Protein AF-A0A318D920-F1 (afdb_monomer)

Radius of gyration: 12.76 Å; Cα contacts (8 Å, |Δi|>4): 15; chains: 1; bounding box: 24×24×32 Å

Mean predicted aligned error: 6.31 Å

Structure (mmCIF, N/CA/C/O backbone):
data_AF-A0A318D920-F1
#
_entry.id   AF-A0A318D920-F1
#
loop_
_atom_site.group_PDB
_atom_site.id
_atom_site.type_symbol
_atom_site.label_atom_id
_atom_site.label_alt_id
_atom_site.label_comp_id
_atom_site.label_asym_id
_atom_site.label_entity_id
_atom_site.label_seq_id
_atom_site.pdbx_PDB_ins_code
_atom_site.Cartn_x
_atom_site.Cartn_y
_atom_site.Cartn_z
_atom_site.occupancy
_atom_site.B_iso_or_equiv
_atom_site.auth_seq_id
_atom_site.auth_comp_id
_atom_site.auth_asym_id
_atom_site.auth_atom_id
_atom_site.pdbx_PDB_model_num
ATOM 1 N N . ALA A 1 1 ? 11.453 -3.365 16.767 1.00 47.25 1 ALA A N 1
ATOM 2 C CA . ALA A 1 1 ? 10.900 -2.015 16.548 1.00 47.25 1 ALA A CA 1
ATOM 3 C C . ALA A 1 1 ? 10.471 -1.946 15.091 1.00 47.25 1 ALA A C 1
ATOM 5 O O . ALA A 1 1 ? 11.330 -2.094 14.233 1.00 47.25 1 ALA A O 1
ATOM 6 N N . GLN A 1 2 ? 9.169 -1.876 14.804 1.00 55.44 2 GLN A N 1
ATOM 7 C CA . GLN A 1 2 ? 8.697 -1.789 13.419 1.00 55.44 2 GLN A CA 1
ATOM 8 C C . GLN A 1 2 ? 9.132 -0.440 12.838 1.00 55.44 2 GLN A C 1
ATOM 10 O O . GLN A 1 2 ? 8.986 0.597 13.483 1.00 55.44 2 GLN A O 1
ATOM 15 N N . GLY A 1 3 ? 9.814 -0.530 11.697 1.00 64.25 3 GLY A N 1
ATOM 16 C CA . GLY A 1 3 ? 10.800 0.431 11.224 1.00 64.25 3 GLY A CA 1
ATOM 17 C C . GLY A 1 3 ? 10.212 1.757 10.766 1.00 64.25 3 GLY A C 1
ATOM 18 O O . GLY A 1 3 ? 9.210 1.814 10.058 1.00 64.25 3 GLY A O 1
ATOM 19 N N . THR A 1 4 ? 10.888 2.838 11.130 1.00 71.62 4 THR A N 1
ATOM 20 C CA . THR A 1 4 ? 10.717 4.137 10.489 1.00 71.62 4 THR A CA 1
ATOM 21 C C . THR A 1 4 ? 11.237 4.024 9.056 1.00 71.62 4 THR A C 1
ATOM 23 O O . THR A 1 4 ? 12.425 3.786 8.857 1.00 71.62 4 THR A O 1
ATOM 26 N N . VAL A 1 5 ? 10.367 4.185 8.060 1.00 71.00 5 VAL A N 1
ATOM 27 C CA . VAL A 1 5 ? 10.756 4.202 6.639 1.00 71.00 5 VAL A CA 1
ATOM 28 C C . VAL A 1 5 ? 10.915 5.647 6.183 1.00 71.00 5 VAL A C 1
ATOM 30 O O . VAL A 1 5 ? 10.073 6.499 6.494 1.00 71.00 5 VAL A O 1
ATOM 33 N N . LYS A 1 6 ? 11.983 5.954 5.441 1.00 81.50 6 LYS A N 1
ATOM 34 C CA . LYS A 1 6 ? 12.157 7.295 4.868 1.00 81.50 6 LYS A CA 1
ATOM 35 C C . LYS A 1 6 ? 11.245 7.458 3.653 1.00 81.50 6 LYS A C 1
ATOM 37 O O . LYS A 1 6 ? 11.156 6.577 2.805 1.00 81.50 6 LYS A O 1
ATOM 42 N N . LEU A 1 7 ? 10.634 8.634 3.493 1.00 75.69 7 LEU A N 1
ATOM 43 C CA . LEU A 1 7 ? 9.804 8.933 2.312 1.00 75.69 7 LEU A CA 1
ATOM 44 C C . LEU A 1 7 ? 10.569 8.770 0.986 1.00 75.69 7 LEU A C 1
ATOM 46 O O . LEU A 1 7 ? 9.971 8.414 -0.025 1.00 75.69 7 LEU A O 1
ATOM 50 N N . SER A 1 8 ? 11.887 8.991 0.994 1.00 79.81 8 SER A N 1
ATOM 51 C CA . SER A 1 8 ? 12.754 8.760 -0.166 1.00 79.81 8 SER A CA 1
ATOM 52 C C . SER A 1 8 ? 12.853 7.285 -0.562 1.00 79.81 8 SER A C 1
ATOM 54 O O . SER A 1 8 ? 13.008 6.992 -1.740 1.00 79.81 8 SER A O 1
ATOM 56 N N . GLU A 1 9 ? 12.748 6.357 0.392 1.00 83.62 9 GLU A N 1
ATOM 57 C CA . GLU A 1 9 ? 12.768 4.913 0.118 1.00 83.62 9 GLU A CA 1
ATOM 58 C C . GLU A 1 9 ? 11.447 4.463 -0.510 1.00 83.62 9 GLU A C 1
ATOM 60 O O . GLU A 1 9 ? 11.451 3.687 -1.461 1.00 83.62 9 GLU A O 1
ATOM 65 N N . LEU A 1 10 ? 10.319 5.035 -0.070 1.00 78.75 10 LEU A N 1
ATOM 66 C CA . LEU A 1 10 ? 9.013 4.789 -0.694 1.00 78.75 10 LE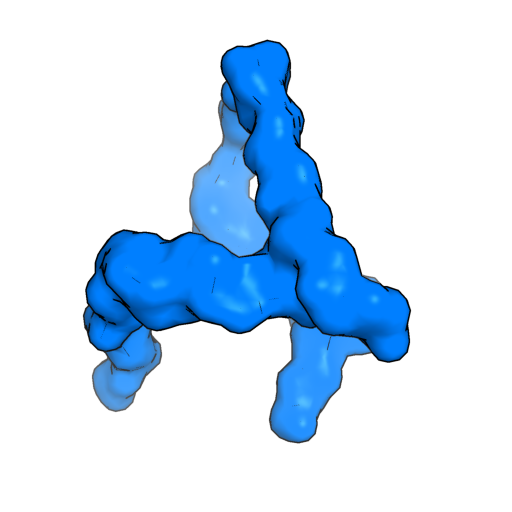U A CA 1
ATOM 67 C C . LEU A 1 10 ? 8.958 5.274 -2.149 1.00 78.75 10 LEU A C 1
ATOM 69 O O . LEU A 1 10 ? 8.277 4.672 -2.974 1.00 78.75 10 LEU A O 1
ATOM 73 N N . ALA A 1 11 ? 9.683 6.346 -2.483 1.00 79.62 11 ALA A N 1
ATOM 74 C CA . ALA A 1 11 ? 9.784 6.836 -3.857 1.00 79.62 11 ALA A CA 1
ATOM 75 C C . ALA A 1 11 ? 10.562 5.879 -4.782 1.00 79.62 11 ALA A C 1
ATOM 77 O O . ALA A 1 11 ? 10.427 5.973 -6.000 1.00 79.62 11 ALA A O 1
ATOM 78 N N . GLY A 1 12 ? 11.354 4.963 -4.214 1.00 84.25 12 GLY A N 1
ATOM 79 C CA . GLY A 1 12 ? 12.067 3.919 -4.949 1.00 84.25 12 GLY A CA 1
ATOM 80 C C . GLY A 1 12 ? 11.221 2.683 -5.265 1.00 84.25 12 GLY A C 1
ATOM 81 O O . GLY A 1 12 ? 11.711 1.783 -5.944 1.00 84.25 12 GLY A O 1
ATOM 82 N N . ILE A 1 13 ? 9.969 2.611 -4.793 1.00 85.69 13 ILE A N 1
ATOM 83 C CA . ILE A 1 13 ? 9.082 1.478 -5.070 1.00 85.69 13 ILE A CA 1
ATOM 84 C C . ILE A 1 13 ? 8.673 1.502 -6.549 1.00 85.69 13 ILE A C 1
ATOM 86 O O . ILE A 1 13 ? 8.024 2.435 -7.031 1.00 85.69 13 ILE A O 1
ATOM 90 N N . VAL A 1 14 ? 9.021 0.429 -7.256 1.00 89.44 14 VAL A N 1
ATOM 91 C CA . VAL A 1 14 ? 8.702 0.213 -8.669 1.00 89.44 14 VAL A CA 1
ATOM 92 C C . VAL A 1 14 ? 7.934 -1.091 -8.859 1.00 89.44 14 VAL A C 1
ATOM 94 O O . VAL A 1 14 ? 8.095 -2.041 -8.094 1.00 89.44 14 VAL A O 1
ATOM 97 N N . GLY A 1 15 ? 7.085 -1.137 -9.883 1.00 88.00 15 GLY A N 1
ATOM 98 C CA . GLY A 1 15 ? 6.369 -2.348 -10.273 1.00 88.00 15 GLY A CA 1
ATOM 99 C C . GLY A 1 15 ? 7.253 -3.363 -11.019 1.00 88.00 15 GLY A C 1
ATOM 100 O O . GLY A 1 15 ? 8.424 -3.088 -11.291 1.00 88.00 15 GLY A O 1
ATOM 101 N N . PRO A 1 16 ? 6.683 -4.509 -11.441 1.00 88.31 16 PRO A N 1
ATOM 102 C CA . PRO A 1 16 ? 7.409 -5.609 -12.098 1.00 88.31 16 PRO A CA 1
ATOM 103 C C . PRO A 1 16 ? 8.210 -5.224 -13.353 1.00 88.31 16 PRO A C 1
ATOM 105 O O . PRO A 1 16 ? 9.148 -5.919 -13.727 1.00 88.31 16 PRO A O 1
ATOM 108 N N . HIS A 1 17 ? 7.865 -4.107 -13.996 1.00 92.31 17 HIS A N 1
ATOM 109 C CA . HIS A 1 17 ? 8.543 -3.583 -15.187 1.00 92.31 17 HIS A CA 1
ATOM 110 C C . HIS A 1 17 ? 9.445 -2.373 -14.896 1.00 92.31 17 HIS A C 1
ATOM 112 O O . HIS A 1 17 ? 9.693 -1.570 -15.791 1.00 92.31 17 HIS A O 1
ATOM 118 N N . GLN A 1 18 ? 9.885 -2.195 -13.644 1.00 89.19 18 GLN A N 1
ATOM 119 C CA . GLN A 1 18 ? 10.637 -1.020 -1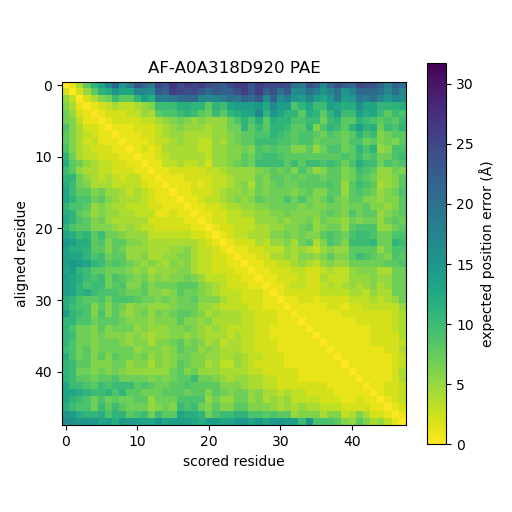3.173 1.00 89.19 18 GLN A CA 1
ATOM 120 C C . GLN A 1 18 ? 9.927 0.325 -13.397 1.00 89.19 18 GLN A C 1
ATOM 122 O O . GLN A 1 18 ? 10.547 1.387 -13.403 1.00 89.19 18 GLN A O 1
ATOM 127 N N . GLN A 1 19 ? 8.606 0.297 -13.559 1.00 88.62 19 GLN A N 1
ATOM 128 C CA . GLN A 1 19 ? 7.809 1.509 -13.687 1.00 88.62 19 GLN A CA 1
ATOM 129 C C . GLN A 1 19 ? 7.436 2.040 -12.298 1.00 88.62 19 GLN A C 1
ATOM 131 O O . GLN A 1 19 ? 7.092 1.237 -11.425 1.00 88.62 19 GLN A O 1
ATOM 136 N N . PRO A 1 20 ? 7.471 3.367 -12.075 1.00 85.25 20 PRO A N 1
ATOM 137 C CA . PRO A 1 20 ? 7.064 3.950 -10.803 1.00 85.25 20 PRO A CA 1
ATOM 138 C C . PRO A 1 20 ? 5.634 3.557 -10.432 1.00 85.2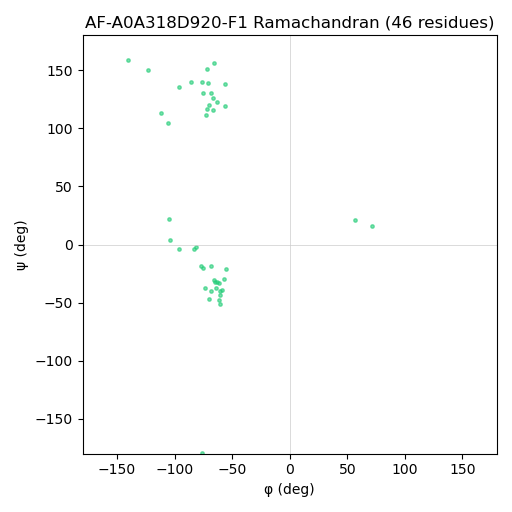5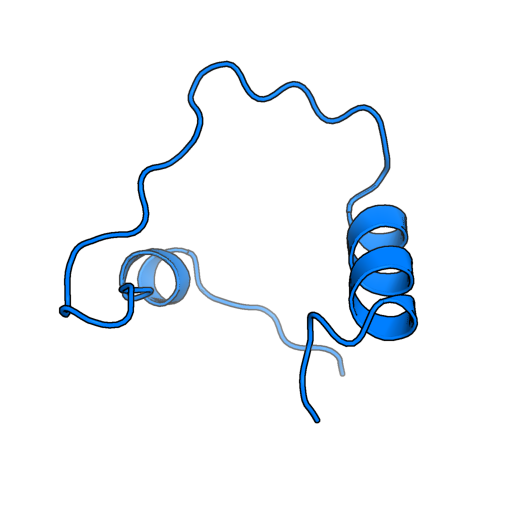 20 PRO A C 1
ATOM 140 O O . PRO A 1 20 ? 4.730 3.598 -11.272 1.00 85.25 20 PRO A O 1
ATOM 143 N N . VAL A 1 21 ? 5.407 3.228 -9.160 1.00 85.69 21 VAL A N 1
ATOM 144 C CA . VAL A 1 21 ? 4.046 3.011 -8.660 1.00 85.69 21 VAL A CA 1
ATOM 145 C C . VAL A 1 21 ? 3.329 4.359 -8.582 1.00 85.69 21 VAL A C 1
ATOM 147 O O . VAL A 1 21 ? 3.726 5.260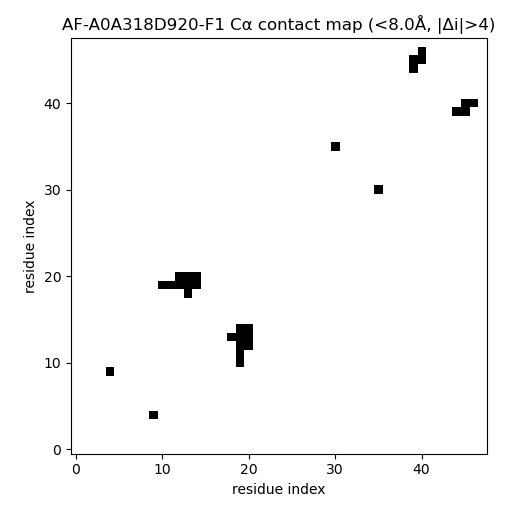 -7.841 1.00 85.69 21 VAL A O 1
ATOM 150 N N . MET A 1 22 ? 2.262 4.518 -9.368 1.00 85.38 22 MET A N 1
ATOM 151 C CA . MET A 1 22 ? 1.483 5.753 -9.369 1.00 85.38 22 MET A CA 1
ATOM 152 C C . MET A 1 22 ? 0.727 5.921 -8.053 1.00 85.38 22 MET A C 1
ATOM 154 O O . MET A 1 22 ? -0.007 5.038 -7.615 1.00 85.38 22 MET A O 1
ATOM 158 N N . ARG A 1 23 ? 0.856 7.104 -7.450 1.00 81.62 23 ARG A N 1
ATOM 159 C CA . ARG A 1 23 ? 0.055 7.481 -6.284 1.00 81.62 23 ARG A CA 1
ATOM 160 C C . ARG A 1 23 ? -1.363 7.825 -6.727 1.00 81.62 23 ARG A C 1
ATOM 162 O O . ARG A 1 23 ? -1.560 8.662 -7.614 1.00 81.62 23 ARG A O 1
ATOM 169 N N . ASP A 1 24 ? -2.348 7.236 -6.061 1.00 87.06 24 ASP A N 1
ATOM 170 C CA . ASP A 1 24 ? -3.725 7.696 -6.182 1.00 87.06 24 ASP A CA 1
ATOM 171 C C . ASP A 1 24 ? -3.880 9.035 -5.444 1.00 87.06 24 ASP A C 1
ATOM 173 O O . ASP A 1 24 ? -3.775 9.128 -4.222 1.00 87.06 24 ASP A O 1
ATOM 177 N N . ARG A 1 25 ? -4.092 10.096 -6.227 1.00 87.06 25 ARG A N 1
ATOM 178 C CA . ARG A 1 25 ? -4.217 11.487 -5.766 1.00 87.06 25 ARG A CA 1
ATOM 179 C C . ARG A 1 25 ? -5.571 11.761 -5.116 1.00 87.06 25 ARG A C 1
ATOM 181 O O . ARG A 1 25 ? -5.699 12.737 -4.384 1.00 87.06 25 ARG A O 1
ATOM 188 N N . TYR A 1 26 ? -6.567 10.927 -5.398 1.00 90.69 26 TYR A N 1
ATOM 189 C CA . TYR A 1 26 ? -7.923 11.058 -4.872 1.00 90.69 26 TYR A CA 1
ATOM 190 C C . TYR A 1 26 ? -8.203 10.060 -3.751 1.00 90.69 26 TYR A C 1
ATOM 192 O O . TYR A 1 26 ? -9.318 10.027 -3.227 1.00 90.69 26 TYR A O 1
ATOM 200 N N . PHE A 1 27 ? -7.189 9.287 -3.353 1.00 88.06 27 PHE A N 1
ATOM 201 C CA . PHE A 1 27 ? -7.291 8.341 -2.261 1.00 88.06 27 PHE A CA 1
ATOM 202 C C . PHE A 1 27 ? -7.741 9.046 -0.979 1.00 88.06 27 PHE A C 1
ATOM 204 O O . PHE A 1 27 ? -7.071 9.943 -0.461 1.00 88.06 27 PHE A O 1
ATOM 211 N N . ARG A 1 28 ? -8.887 8.614 -0.454 1.00 91.50 28 ARG A N 1
ATOM 212 C CA . ARG A 1 28 ? -9.390 9.010 0.860 1.00 91.50 28 ARG A CA 1
ATOM 213 C C . ARG A 1 28 ? -9.339 7.781 1.761 1.00 91.50 28 ARG A C 1
ATOM 215 O O . ARG A 1 28 ? -10.073 6.831 1.489 1.00 91.50 28 ARG A O 1
ATOM 222 N N . PRO A 1 29 ? -8.493 7.763 2.804 1.00 88.44 29 PRO A N 1
ATOM 223 C CA . PRO A 1 29 ? -8.415 6.609 3.685 1.00 88.44 29 PRO A CA 1
ATOM 224 C C . PRO A 1 29 ? -9.760 6.418 4.393 1.00 88.44 29 PRO A C 1
ATOM 226 O O . PRO A 1 29 ? -10.244 7.321 5.072 1.00 88.44 29 PRO A O 1
ATOM 229 N N . THR A 1 30 ? -10.364 5.241 4.232 1.00 95.19 30 THR A N 1
ATOM 230 C CA . THR A 1 30 ? -11.592 4.850 4.951 1.00 95.19 30 THR A CA 1
ATOM 231 C C . THR A 1 30 ? -11.292 4.015 6.196 1.00 95.19 30 THR A C 1
ATOM 233 O O . THR A 1 30 ? -12.212 3.618 6.903 1.00 95.19 30 THR A O 1
ATOM 236 N N . ARG A 1 31 ? -10.015 3.689 6.421 1.00 93.12 31 ARG A N 1
ATOM 237 C CA . ARG A 1 31 ? -9.500 2.870 7.521 1.00 93.12 31 ARG A CA 1
ATOM 238 C C . ARG A 1 31 ? -8.186 3.460 8.019 1.00 93.12 31 ARG A C 1
ATOM 240 O O . ARG A 1 31 ? -7.513 4.198 7.293 1.00 93.12 31 ARG A O 1
ATOM 247 N N . THR A 1 32 ? -7.810 3.120 9.241 1.00 92.75 32 THR A N 1
ATOM 248 C CA . THR A 1 32 ? -6.473 3.414 9.760 1.00 92.75 32 THR A CA 1
ATOM 249 C C . THR A 1 32 ? -5.413 2.626 8.984 1.00 92.75 32 THR A C 1
ATOM 251 O O . THR A 1 32 ? -5.692 1.579 8.398 1.00 92.75 32 THR A O 1
ATOM 254 N N . LEU A 1 33 ? -4.169 3.111 8.975 1.00 87.31 33 LEU A N 1
ATOM 255 C CA . LEU A 1 33 ? -3.077 2.418 8.285 1.00 87.31 33 LEU A CA 1
ATOM 256 C C . LEU A 1 33 ? -2.868 0.992 8.827 1.00 87.31 33 LEU A C 1
ATOM 258 O O . LEU A 1 33 ? -2.666 0.069 8.047 1.00 87.31 33 LEU A O 1
ATOM 262 N N . SER A 1 34 ? -2.989 0.800 10.144 1.00 88.44 34 SER A N 1
ATOM 263 C CA . SER A 1 34 ? -2.849 -0.514 10.781 1.00 88.44 34 SER A CA 1
ATOM 264 C C . SER A 1 34 ? -3.939 -1.502 10.358 1.00 88.44 34 SER A C 1
ATOM 266 O O . SER A 1 34 ? -3.670 -2.697 10.257 1.00 88.44 34 SER A O 1
ATOM 268 N N . GLU A 1 35 ? -5.155 -1.031 10.079 1.00 94.62 35 GLU A N 1
ATOM 269 C CA . GLU A 1 35 ? -6.220 -1.875 9.531 1.00 94.62 35 GLU A CA 1
ATOM 270 C C . GLU A 1 35 ? -5.922 -2.320 8.099 1.00 94.62 35 GLU A C 1
ATOM 272 O O . GLU A 1 35 ? -6.149 -3.485 7.776 1.00 94.62 35 GLU A O 1
ATOM 277 N N . TYR A 1 36 ? -5.378 -1.435 7.254 1.00 91.38 36 TYR A N 1
ATOM 278 C CA . TYR A 1 36 ? -4.921 -1.829 5.918 1.00 91.38 36 TYR A CA 1
ATOM 279 C C . TYR A 1 36 ? -3.817 -2.890 5.994 1.00 91.38 36 TYR A C 1
ATOM 281 O O . TYR A 1 36 ? -3.890 -3.874 5.263 1.00 91.38 36 TYR A O 1
ATOM 289 N N . THR A 1 37 ? -2.843 -2.736 6.899 1.00 90.12 37 THR A N 1
ATOM 290 C CA . THR A 1 37 ? -1.765 -3.721 7.092 1.00 90.12 37 THR A CA 1
ATOM 291 C C . THR A 1 37 ? -2.312 -5.089 7.499 1.00 90.12 37 THR A C 1
ATOM 293 O O . THR A 1 37 ? -2.031 -6.074 6.827 1.00 90.12 37 THR A O 1
ATOM 296 N N . ARG A 1 38 ? -3.166 -5.152 8.532 1.00 92.94 38 ARG A N 1
ATOM 297 C CA . ARG A 1 38 ? -3.757 -6.422 9.001 1.00 92.94 38 ARG A CA 1
ATOM 298 C C . ARG A 1 38 ? -4.605 -7.116 7.933 1.00 92.94 38 ARG A C 1
ATOM 300 O O . ARG A 1 38 ? -4.696 -8.341 7.929 1.00 92.94 38 ARG A O 1
ATOM 307 N N . LEU A 1 39 ? -5.279 -6.346 7.076 1.00 94.94 39 LEU A N 1
ATOM 308 C CA . LEU A 1 39 ? -6.044 -6.895 5.957 1.00 94.94 39 LEU A CA 1
ATOM 309 C C . LEU A 1 39 ? -5.107 -7.477 4.893 1.00 94.94 39 LEU A C 1
ATOM 311 O O . LEU A 1 39 ? -5.296 -8.612 4.479 1.00 94.94 39 LEU A O 1
ATOM 315 N N . ALA A 1 40 ? -4.067 -6.736 4.512 1.00 91.81 40 ALA A N 1
ATOM 316 C CA . ALA A 1 40 ? -3.104 -7.181 3.512 1.00 91.81 40 ALA A CA 1
ATOM 317 C C . ALA A 1 40 ? -2.310 -8.426 3.956 1.00 91.81 40 ALA A C 1
ATOM 319 O O . ALA A 1 40 ? -2.079 -9.308 3.135 1.00 91.81 40 ALA A O 1
ATOM 320 N N . GLU A 1 41 ? -1.948 -8.538 5.238 1.00 92.44 41 GLU A N 1
ATOM 321 C CA . GLU A 1 41 ? -1.356 -9.757 5.817 1.00 92.44 41 GLU A CA 1
ATOM 322 C C . GLU A 1 41 ? -2.320 -10.949 5.723 1.00 92.44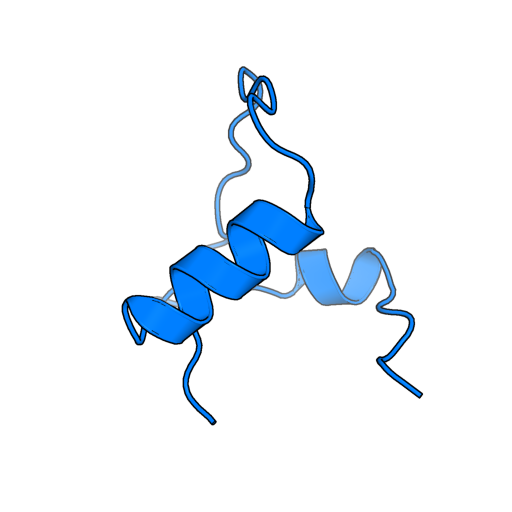 41 GLU A C 1
ATOM 324 O O . GLU A 1 41 ? 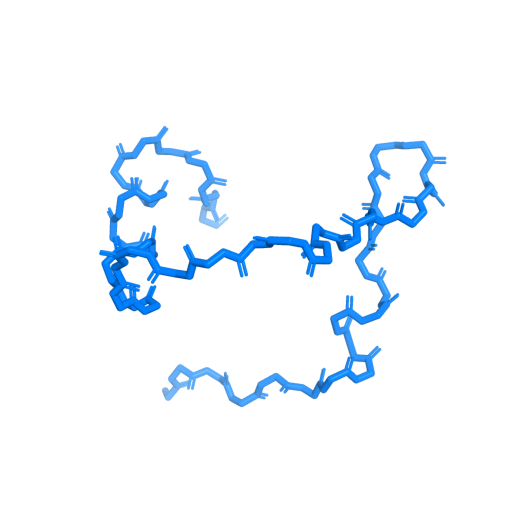-1.945 -12.022 5.258 1.00 92.44 41 GLU A O 1
ATOM 329 N N . ARG A 1 42 ? -3.589 -10.757 6.115 1.00 94.62 42 ARG A N 1
ATOM 330 C CA . ARG A 1 42 ? -4.618 -11.811 6.058 1.00 94.62 42 ARG A CA 1
ATOM 331 C C . ARG A 1 42 ? -4.858 -12.311 4.636 1.00 94.62 42 ARG A C 1
ATOM 333 O O . ARG A 1 42 ? -5.052 -13.508 4.442 1.00 94.62 42 ARG A O 1
ATOM 340 N N . ASP A 1 43 ? -4.856 -11.398 3.674 1.00 95.12 43 ASP A N 1
ATOM 341 C CA . ASP A 1 43 ? -5.091 -11.699 2.263 1.00 95.12 43 ASP A CA 1
ATOM 342 C C . ASP A 1 43 ? -3.819 -12.218 1.558 1.00 95.12 43 ASP A C 1
ATOM 344 O O . ASP A 1 43 ? -3.865 -12.556 0.376 1.00 95.12 43 ASP A O 1
ATOM 348 N N . GLY A 1 44 ? -2.680 -12.287 2.262 1.00 91.38 44 GLY A N 1
ATOM 349 C CA . GLY A 1 44 ? -1.396 -12.736 1.713 1.00 91.38 44 GLY A CA 1
ATOM 350 C C . GLY A 1 44 ? -0.752 -11.749 0.733 1.00 91.38 44 GLY A C 1
ATOM 351 O O . GLY A 1 44 ? 0.142 -12.121 -0.023 1.00 91.38 44 GLY A O 1
ATOM 352 N N . ALA A 1 45 ? -1.202 -10.493 0.717 1.00 87.81 45 ALA A N 1
ATOM 353 C CA . ALA A 1 45 ? -0.663 -9.440 -0.144 1.00 87.81 45 ALA A CA 1
ATOM 354 C C . ALA A 1 45 ? 0.673 -8.868 0.368 1.00 87.81 45 ALA A C 1
ATOM 356 O O . ALA A 1 45 ? 1.397 -8.230 -0.397 1.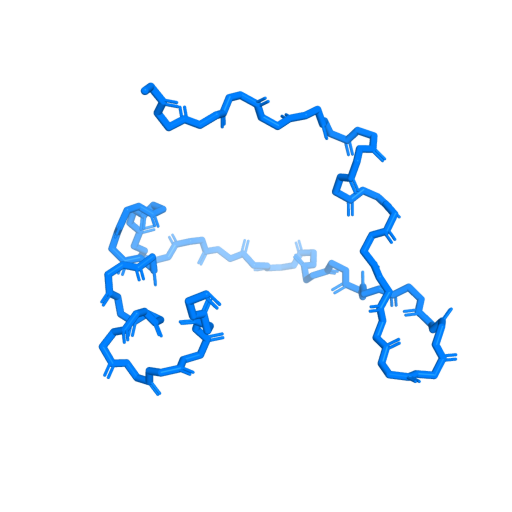00 87.81 45 ALA A O 1
ATOM 357 N N . ILE A 1 46 ? 0.996 -9.085 1.648 1.00 83.75 46 ILE A N 1
ATOM 358 C CA . ILE A 1 46 ? 2.315 -8.816 2.232 1.00 83.75 46 ILE A CA 1
ATOM 359 C C . ILE A 1 46 ? 3.000 -10.176 2.435 1.00 83.75 46 ILE A C 1
ATOM 361 O O . ILE A 1 46 ? 2.584 -10.907 3.333 1.00 83.75 46 ILE A O 1
ATOM 365 N N . PRO A 1 47 ? 3.979 -10.552 1.592 1.00 74.19 47 PRO A N 1
ATOM 366 C CA . PRO A 1 47 ? 4.778 -11.756 1.807 1.00 74.19 47 PRO A CA 1
ATOM 367 C C . PRO A 1 47 ? 5.749 -11.564 2.986 1.00 74.19 47 PRO A C 1
ATOM 369 O O . PRO A 1 47 ? 6.176 -10.435 3.240 1.00 74.19 47 PRO A O 1
ATOM 372 N N . ASP A 1 48 ? 6.081 -12.664 3.671 1.00 72.88 48 ASP A N 1
ATOM 373 C CA . ASP A 1 48 ? 7.093 -12.714 4.744 1.00 72.88 48 ASP A CA 1
ATOM 374 C C . ASP A 1 48 ? 8.520 -12.418 4.242 1.00 72.88 48 ASP A C 1
ATOM 376 O O . ASP A 1 48 ? 8.867 -12.848 3.112 1.00 72.88 48 ASP A O 1
#

Foldseek 3Di:
DPDDDDPVVLQCDADPVRHTDDDDPPDDDPDDPVVVVVVCVVVVVDPD

Secondary structure (DSSP, 8-state):
-PPPPPHHHHTT-B-TTSPBPPP-TT---SS-HHHHHHHHHHTT-S--

pLDDT: mean 84.79, std 9.91, range [47.25, 95.19]

Sequence (48 aa):
AQGTVKLSELAGIVGPHQQPVMRDRYFRPTRTLSEYTRLAERDGAIPD

Sol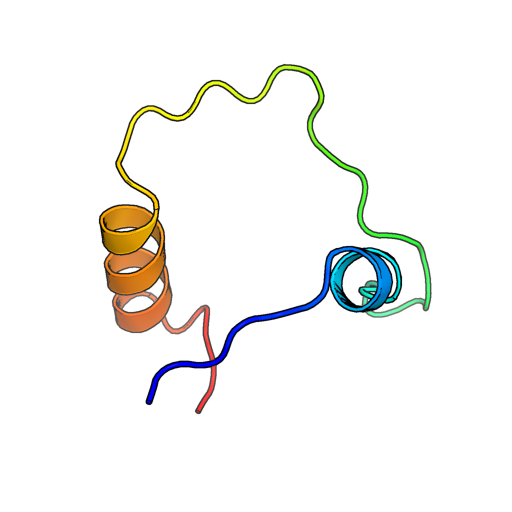vent-accessible surface area (backbone atoms only — not comparable to full-atom values): 3354 Å² total; per-residue (Å²): 127,92,73,90,76,55,73,74,60,63,71,66,47,51,46,100,81,72,43,73,65,80,77,72,88,80,71,71,82,90,62,57,71,69,55,53,50,56,48,33,49,73,72,58,73,52,78,135